Protein AF-A0A9D8DVN0-F1 (afdb_monomer_lite)

Foldseek 3Di:
DVPPPVPDDDAQEEEEEAQLPPALVVLVVVLCCCVVVVHHYHYYHAQAFQLRHGRNRNVSCVVRPPDDDDDPPFDAAPVRHGFRHKFKDKQNFTDNDDDRDPPPPPPVPDPIDIDMDTHDPVCSVVRNHPVNVVVVVVVVD

Radius of gyration: 19.87 Å; chains: 1; bounding box: 40×37×62 Å

Structure (mmCIF, N/CA/C/O backbone):
data_AF-A0A9D8DVN0-F1
#
_entry.id   AF-A0A9D8DVN0-F1
#
loop_
_atom_site.group_PDB
_atom_site.id
_atom_site.type_symbol
_atom_site.label_atom_id
_atom_site.label_alt_id
_atom_site.label_comp_id
_atom_site.label_asym_id
_atom_site.label_entity_id
_atom_site.label_seq_id
_atom_site.pdbx_PDB_ins_code
_atom_site.Cartn_x
_atom_site.Cartn_y
_atom_site.Cartn_z
_atom_site.occupancy
_atom_site.B_iso_or_equiv
_atom_site.auth_seq_id
_atom_site.auth_comp_id
_atom_site.auth_asym_id
_atom_site.auth_atom_id
_atom_site.pdbx_PDB_model_num
ATOM 1 N N . MET A 1 1 ? -10.223 14.806 26.059 1.00 45.84 1 MET A N 1
ATOM 2 C CA . MET A 1 1 ? -10.635 14.401 24.697 1.00 45.84 1 MET A CA 1
ATOM 3 C C . MET A 1 1 ? -11.861 13.487 24.634 1.00 45.84 1 MET A C 1
ATOM 5 O O . MET A 1 1 ? -12.364 13.321 23.539 1.00 45.84 1 MET A O 1
ATOM 9 N N . LYS A 1 2 ? -12.404 12.941 25.741 1.00 45.56 2 LYS A N 1
ATOM 10 C CA . LYS A 1 2 ? -13.681 12.190 25.693 1.00 45.56 2 LYS A CA 1
ATOM 11 C C . LYS A 1 2 ? -14.943 13.063 25.563 1.00 45.56 2 LYS A C 1
ATOM 13 O O . LYS A 1 2 ? -15.967 12.557 25.139 1.00 45.56 2 LYS A O 1
ATOM 18 N N . ASN A 1 3 ? -14.861 14.363 25.866 1.00 41.03 3 ASN A N 1
ATOM 19 C CA . ASN A 1 3 ? -16.047 15.216 26.050 1.00 41.03 3 ASN A CA 1
ATOM 20 C C . ASN A 1 3 ? -16.380 16.146 24.864 1.00 41.03 3 ASN A C 1
ATOM 22 O O . ASN A 1 3 ? -17.289 16.955 24.982 1.00 41.03 3 ASN A O 1
ATOM 26 N N . GLU A 1 4 ? -15.652 16.096 23.741 1.00 50.38 4 GLU A N 1
ATOM 27 C CA . GLU A 1 4 ? -15.842 17.068 22.639 1.00 50.38 4 GLU A CA 1
ATOM 28 C C . GLU A 1 4 ? -16.651 16.530 21.443 1.00 50.38 4 GLU A C 1
ATOM 30 O O . GLU A 1 4 ? -17.015 17.304 20.563 1.00 50.38 4 GLU A O 1
ATOM 35 N N . ILE A 1 5 ? -17.006 15.239 21.421 1.00 55.59 5 ILE A N 1
ATOM 36 C CA . ILE A 1 5 ? -17.772 14.623 20.314 1.00 55.59 5 ILE A CA 1
ATOM 37 C C . ILE A 1 5 ? -19.297 14.624 20.581 1.00 55.59 5 ILE A C 1
ATOM 39 O O . ILE A 1 5 ? -20.092 14.316 19.700 1.00 55.59 5 ILE A O 1
ATOM 43 N N . GLU A 1 6 ? -19.754 15.069 21.756 1.00 53.19 6 GLU A N 1
ATOM 44 C CA . GLU A 1 6 ? -21.169 14.980 22.172 1.00 53.19 6 GLU A CA 1
ATOM 45 C C . GLU A 1 6 ? -22.133 15.975 21.487 1.00 53.19 6 GLU A C 1
ATOM 47 O O . GLU A 1 6 ? -23.318 16.003 21.811 1.00 53.19 6 GLU A O 1
ATOM 52 N N . SER A 1 7 ? -21.674 16.780 20.522 1.00 59.41 7 SER A N 1
ATOM 53 C CA . SER A 1 7 ? -22.529 17.742 19.796 1.00 59.41 7 SER A CA 1
ATOM 54 C C . SER A 1 7 ? -22.904 17.323 18.366 1.00 59.41 7 SER A C 1
ATOM 56 O O . SER A 1 7 ? -23.660 18.034 17.702 1.00 59.41 7 SER A O 1
ATOM 58 N N . GLY A 1 8 ? -22.410 16.174 17.889 1.00 62.94 8 GLY A N 1
ATOM 59 C CA . GLY A 1 8 ? -22.689 15.636 16.553 1.00 62.94 8 GLY A CA 1
ATOM 60 C C . GLY A 1 8 ? -23.545 14.366 16.572 1.00 62.94 8 GLY A C 1
ATOM 61 O O . GLY A 1 8 ? -23.662 13.687 17.588 1.00 62.94 8 GLY A O 1
ATOM 62 N N . ASN A 1 9 ? -24.142 14.026 15.426 1.00 67.69 9 ASN A N 1
ATOM 63 C CA . ASN A 1 9 ? -24.840 12.751 15.250 1.00 67.69 9 ASN A CA 1
ATOM 64 C C . ASN A 1 9 ? -23.885 11.571 15.498 1.00 67.69 9 ASN A C 1
ATOM 66 O O . ASN A 1 9 ? -22.711 11.634 15.130 1.00 67.69 9 ASN A O 1
ATOM 70 N N . LYS A 1 10 ? -24.407 10.478 16.071 1.00 79.12 10 LYS A N 1
ATOM 71 C CA . LYS A 1 10 ? -23.665 9.223 16.252 1.00 79.12 10 LYS A CA 1
ATOM 72 C C . LYS A 1 10 ? -23.122 8.746 14.898 1.00 79.12 10 LYS A C 1
ATOM 74 O O . LYS A 1 10 ? -23.892 8.579 13.956 1.00 79.12 10 LYS A O 1
ATOM 79 N N . ILE A 1 11 ? -21.810 8.541 14.815 1.00 83.88 11 ILE A N 1
ATOM 80 C CA . ILE A 1 11 ? -21.153 7.929 13.658 1.00 83.88 11 ILE A CA 1
ATOM 81 C C . ILE A 1 11 ? -21.051 6.434 13.953 1.00 83.88 11 ILE A C 1
ATOM 83 O O . ILE A 1 11 ? -20.532 6.060 15.000 1.00 83.88 11 ILE A O 1
ATOM 87 N N . ASP A 1 12 ? -21.570 5.591 13.062 1.00 85.31 12 ASP A N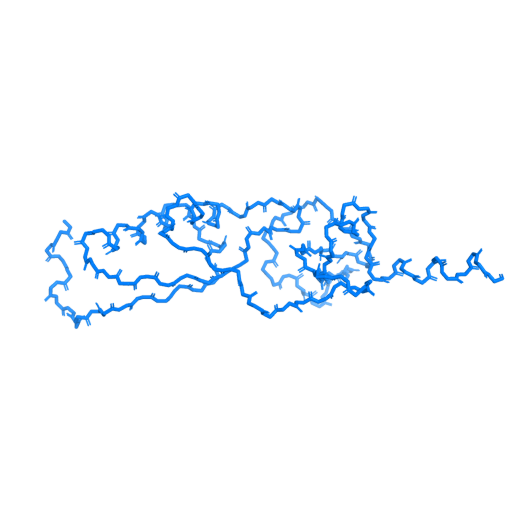 1
ATOM 88 C CA . ASP A 1 12 ? -21.511 4.134 13.232 1.00 85.31 12 ASP A CA 1
ATOM 89 C C . ASP A 1 12 ? -20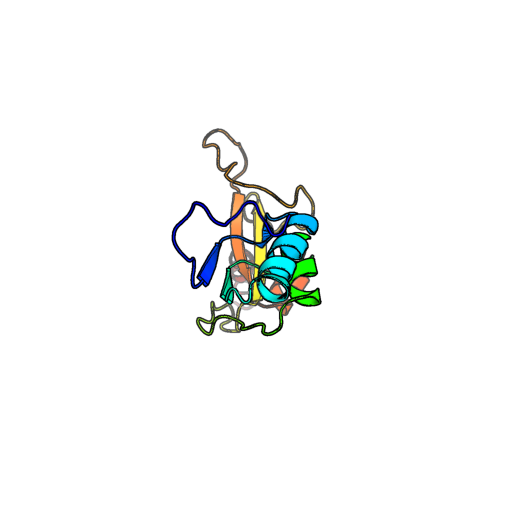.257 3.523 12.585 1.00 85.31 12 ASP A C 1
ATOM 91 O O . ASP A 1 12 ? -19.718 2.550 13.102 1.00 85.31 12 ASP A O 1
ATOM 95 N N . TYR A 1 13 ? -19.766 4.103 11.484 1.00 92.81 13 TYR A N 1
ATOM 96 C CA . TYR A 1 13 ? -18.556 3.646 10.800 1.00 92.81 13 TYR A CA 1
ATOM 97 C C . TYR A 1 13 ? -17.847 4.774 10.036 1.00 92.81 13 TYR A C 1
ATOM 99 O O . TYR A 1 13 ? -18.458 5.777 9.658 1.00 92.81 13 TYR A O 1
ATOM 107 N N . LEU A 1 14 ? -16.554 4.582 9.769 1.00 94.38 14 LEU A N 1
ATOM 108 C CA . LEU A 1 14 ? -15.701 5.466 8.976 1.00 94.38 14 LEU A CA 1
ATOM 109 C C . LEU A 1 14 ? -15.076 4.692 7.812 1.00 94.38 14 LEU A C 1
ATOM 111 O O . LEU A 1 14 ? -14.605 3.572 7.986 1.00 94.38 14 LEU A O 1
ATOM 115 N N . ILE A 1 15 ? -15.045 5.305 6.629 1.00 96.31 15 ILE A N 1
ATOM 116 C CA . ILE A 1 15 ? -14.369 4.759 5.449 1.00 96.31 15 ILE A CA 1
ATOM 117 C C . ILE A 1 15 ? -13.263 5.731 5.038 1.00 96.31 15 ILE A C 1
ATOM 119 O O . ILE A 1 15 ? -13.534 6.903 4.777 1.00 96.31 15 ILE A O 1
ATOM 123 N N . CYS A 1 16 ? -12.029 5.242 4.977 1.00 95.88 16 CYS A N 1
ATOM 124 C CA . CYS A 1 16 ? -10.851 6.000 4.573 1.00 95.88 16 CYS A CA 1
ATOM 125 C C . CYS A 1 16 ? -10.286 5.425 3.276 1.00 95.88 16 CYS A C 1
ATOM 127 O O . CYS A 1 16 ? -9.943 4.245 3.223 1.00 95.88 16 CYS A O 1
ATOM 129 N N . ASP A 1 17 ? -10.160 6.263 2.253 1.00 95.31 17 ASP A N 1
ATOM 130 C CA . ASP A 1 17 ? -9.564 5.887 0.972 1.00 95.31 17 ASP A CA 1
ATOM 131 C C . ASP A 1 17 ? -8.137 6.437 0.839 1.00 95.31 17 ASP A C 1
ATOM 133 O O . ASP A 1 17 ? -7.756 7.391 1.530 1.00 95.31 17 ASP A O 1
ATOM 137 N N . GLU A 1 18 ? -7.359 5.823 -0.048 1.00 94.75 18 GLU A N 1
ATOM 138 C CA . GLU A 1 18 ? -5.972 6.166 -0.369 1.00 94.75 18 GLU A CA 1
ATOM 139 C C . GLU A 1 18 ? -5.052 6.279 0.863 1.00 94.75 18 GLU A C 1
ATOM 141 O O . GLU A 1 18 ? -4.187 7.159 0.967 1.00 94.75 18 GLU A O 1
ATOM 146 N N . VAL A 1 19 ? -5.220 5.359 1.821 1.00 95.50 19 VAL A N 1
ATOM 147 C CA . VAL A 1 19 ? -4.513 5.378 3.117 1.00 95.50 19 VAL A CA 1
ATOM 148 C C . VAL A 1 19 ? -2.993 5.281 3.009 1.00 95.50 19 VAL A C 1
ATOM 150 O O . VAL A 1 19 ? -2.281 5.611 3.958 1.00 95.50 19 VAL A O 1
ATOM 153 N N . GLN A 1 20 ? -2.460 4.907 1.847 1.00 94.25 20 GLN A N 1
ATOM 154 C CA . GLN A 1 20 ? -1.026 4.982 1.589 1.00 94.25 20 GLN A CA 1
ATOM 155 C C . GLN A 1 20 ? -0.457 6.403 1.696 1.00 94.25 20 GLN A C 1
ATOM 157 O O . GLN A 1 20 ? 0.732 6.560 1.972 1.00 94.25 20 GLN A O 1
ATOM 162 N N . PHE A 1 21 ? -1.283 7.436 1.502 1.00 94.38 21 PHE A N 1
ATOM 163 C CA . PHE A 1 21 ? -0.868 8.834 1.643 1.00 94.38 21 PHE A CA 1
ATOM 164 C C . PHE A 1 21 ? -0.972 9.354 3.078 1.00 94.38 21 PHE A C 1
ATOM 166 O O . PHE A 1 21 ? -0.567 10.485 3.354 1.00 94.38 21 PHE A O 1
ATOM 173 N N . TYR A 1 22 ? -1.499 8.549 3.999 1.00 95.81 22 TYR A N 1
ATOM 174 C CA . TYR A 1 22 ? -1.652 8.953 5.386 1.00 95.81 22 TYR A CA 1
ATOM 175 C C . TYR A 1 22 ? -0.300 8.863 6.087 1.00 95.81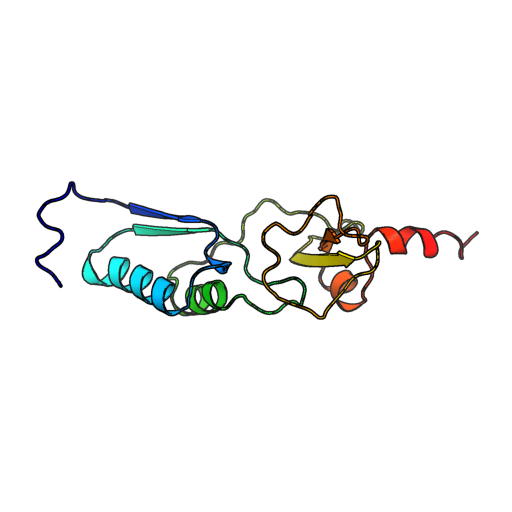 22 TYR A C 1
ATOM 177 O O . TYR A 1 22 ? 0.530 7.989 5.826 1.00 95.81 22 TYR A O 1
ATOM 185 N N . GLN A 1 23 ? -0.089 9.769 7.031 1.00 96.62 23 GLN A N 1
ATOM 186 C CA . GLN A 1 23 ? 1.033 9.699 7.950 1.00 96.62 23 GLN A CA 1
ATOM 187 C C . GLN A 1 23 ? 0.793 8.585 8.978 1.00 96.62 23 GLN A C 1
ATOM 189 O O . GLN A 1 23 ? -0.350 8.384 9.394 1.00 96.62 23 GLN A O 1
ATOM 194 N N . PRO A 1 24 ? 1.846 7.920 9.491 1.00 97.81 24 PRO A N 1
ATOM 195 C CA . PRO A 1 24 ? 1.705 6.897 10.531 1.00 97.81 24 PRO A CA 1
ATOM 196 C C . PRO A 1 24 ? 0.875 7.362 11.736 1.00 97.81 24 PRO A C 1
ATOM 198 O O . PRO A 1 24 ? 0.028 6.627 12.232 1.00 97.81 24 PRO A O 1
ATOM 201 N N . LYS A 1 25 ? 1.033 8.628 12.140 1.00 98.00 25 LYS A N 1
ATOM 202 C CA . LYS A 1 25 ? 0.243 9.239 13.217 1.00 98.00 25 LYS A CA 1
ATOM 203 C C . LYS A 1 25 ? -1.262 9.278 12.919 1.00 98.00 25 LYS A C 1
ATOM 205 O O . LYS A 1 25 ? -2.061 9.125 13.832 1.00 98.00 25 LYS A O 1
ATOM 210 N N . GLN A 1 26 ? -1.661 9.487 11.664 1.00 97.62 26 GLN A N 1
ATOM 211 C CA . GLN A 1 26 ? -3.077 9.455 11.284 1.00 97.62 26 GLN A CA 1
ATOM 212 C C . GLN A 1 26 ? -3.631 8.034 11.396 1.00 97.62 26 GLN A C 1
ATOM 214 O O . GLN A 1 26 ? -4.751 7.858 11.856 1.00 97.62 26 GLN A O 1
ATOM 219 N N . ILE A 1 27 ? -2.834 7.016 11.063 1.00 97.94 27 ILE A N 1
ATOM 220 C CA . ILE A 1 27 ? -3.232 5.615 11.248 1.00 97.94 27 ILE A CA 1
ATOM 221 C C . ILE A 1 27 ? -3.401 5.273 12.735 1.00 97.94 27 ILE A C 1
ATOM 223 O O . ILE A 1 27 ? -4.359 4.603 13.105 1.00 97.94 27 ILE A O 1
ATOM 227 N N . GLU A 1 28 ? -2.531 5.783 13.608 1.00 97.81 28 GLU A N 1
ATOM 228 C CA . GLU A 1 28 ? -2.688 5.632 15.064 1.00 97.81 28 GLU A CA 1
ATOM 229 C C . GLU A 1 28 ? -3.966 6.294 15.585 1.00 97.81 28 GLU A C 1
ATOM 231 O O . GLU A 1 28 ? -4.642 5.743 16.450 1.00 97.81 28 GLU A O 1
ATOM 236 N N . GLN A 1 29 ? -4.333 7.452 15.030 1.00 96.69 29 GLN A N 1
ATOM 237 C CA . GLN A 1 29 ? -5.603 8.100 15.354 1.00 96.69 29 GLN A CA 1
ATOM 238 C C . GLN A 1 29 ? -6.791 7.235 14.923 1.00 96.69 29 GLN A C 1
ATOM 240 O O . GLN A 1 29 ? -7.733 7.091 15.697 1.00 96.69 29 GLN A O 1
ATOM 245 N N . LEU A 1 30 ? -6.738 6.612 13.741 1.00 96.44 30 LEU A N 1
ATOM 246 C CA . LEU A 1 30 ? -7.779 5.681 13.297 1.00 96.44 30 LEU A CA 1
ATOM 247 C C . LEU A 1 30 ? -7.910 4.480 14.242 1.00 96.44 30 LEU A C 1
ATOM 249 O O . LEU A 1 30 ? -9.026 4.143 14.623 1.00 96.44 30 LEU A O 1
ATOM 253 N N . ALA A 1 31 ? -6.794 3.890 14.677 1.00 96.44 31 ALA A N 1
ATOM 254 C CA . ALA A 1 31 ? -6.814 2.804 15.659 1.00 96.44 31 ALA A CA 1
ATOM 255 C C . ALA A 1 31 ? -7.440 3.252 16.992 1.00 96.44 31 ALA A C 1
ATOM 257 O O . ALA A 1 31 ? -8.316 2.575 17.520 1.00 96.44 31 ALA A O 1
ATOM 258 N N . SER A 1 32 ? -7.096 4.450 17.482 1.00 95.38 32 SER A N 1
ATOM 259 C CA . SER A 1 32 ? -7.707 4.981 18.710 1.00 95.38 32 SER A CA 1
ATOM 260 C C . SER A 1 32 ? -9.222 5.190 18.596 1.00 95.38 32 SER A C 1
ATOM 262 O O . SER A 1 32 ? -9.926 5.068 19.591 1.00 95.38 32 SER A O 1
ATOM 264 N N . LEU A 1 33 ? -9.757 5.463 17.397 1.00 93.75 33 LEU A N 1
ATOM 265 C CA . LEU A 1 33 ? -11.208 5.556 17.195 1.00 93.75 33 LEU A CA 1
ATOM 266 C C . LEU A 1 33 ? -11.900 4.201 17.377 1.00 93.75 33 LEU A C 1
ATOM 268 O O . LEU A 1 33 ? -12.996 4.147 17.939 1.00 93.75 33 LEU A O 1
ATOM 272 N N . VAL A 1 34 ? -11.258 3.119 16.937 1.00 94.25 34 VAL A N 1
ATOM 273 C CA . VAL A 1 34 ? -11.754 1.755 17.153 1.00 94.25 34 VAL A CA 1
ATOM 274 C C . VAL A 1 34 ? -11.746 1.438 18.651 1.00 94.25 34 VAL A C 1
ATOM 276 O O . VAL A 1 34 ? -12.781 1.071 19.208 1.00 94.25 34 VAL A O 1
ATOM 279 N N . ASP A 1 35 ? -10.616 1.674 19.320 1.00 94.19 35 ASP A N 1
ATOM 280 C CA . ASP A 1 35 ? -10.416 1.305 20.726 1.00 94.19 35 ASP A CA 1
ATOM 281 C C . ASP A 1 35 ? -11.259 2.143 21.702 1.00 94.19 35 ASP A C 1
ATOM 283 O O . ASP A 1 35 ? -11.939 1.602 22.579 1.00 94.19 35 ASP A O 1
ATOM 287 N N . ASP A 1 36 ? -11.233 3.473 21.566 1.00 93.19 36 ASP A N 1
ATOM 288 C CA . ASP A 1 36 ? -11.823 4.387 22.551 1.00 93.19 36 ASP A CA 1
ATOM 289 C C . ASP A 1 36 ? -13.310 4.668 22.304 1.00 93.19 36 ASP A C 1
ATOM 291 O O . ASP A 1 36 ? -14.028 5.034 23.243 1.00 93.19 36 ASP A O 1
ATOM 295 N N . PHE A 1 37 ? -13.769 4.526 21.056 1.00 88.25 37 PHE A N 1
ATOM 296 C CA . PHE A 1 37 ? -15.122 4.907 20.635 1.00 88.25 37 PHE A CA 1
ATOM 297 C C . PHE A 1 37 ? -15.927 3.754 20.026 1.00 88.25 37 PHE A C 1
ATOM 299 O O . PHE A 1 37 ? -17.099 3.957 19.711 1.00 88.25 37 PHE A O 1
ATOM 306 N N . SER A 1 38 ? -15.344 2.553 19.898 1.00 87.62 38 SER A N 1
ATOM 307 C CA . SER A 1 38 ? -16.007 1.381 19.299 1.00 87.62 38 SER A CA 1
ATOM 308 C C . SER A 1 38 ? -16.578 1.675 17.904 1.00 87.62 38 SER A C 1
ATOM 310 O O . SER A 1 38 ? -17.669 1.221 17.562 1.00 87.62 38 SER A O 1
ATOM 312 N N . LEU A 1 39 ? -15.854 2.486 17.127 1.00 92.75 39 LEU A N 1
ATOM 313 C CA . LEU A 1 39 ? -16.208 2.863 15.764 1.00 92.75 39 LEU A CA 1
ATOM 314 C C . LEU A 1 39 ? -15.599 1.866 14.774 1.00 92.75 39 LEU A C 1
ATOM 316 O O . LEU A 1 39 ? -14.388 1.651 14.796 1.00 92.75 39 LEU A O 1
ATOM 320 N N . ASP A 1 40 ? -16.397 1.328 13.852 1.00 94.12 40 ASP A N 1
ATOM 321 C CA . ASP A 1 40 ? -15.860 0.490 12.776 1.00 94.12 40 ASP A CA 1
ATOM 322 C C . ASP A 1 40 ? -15.124 1.359 11.743 1.00 94.12 40 ASP A C 1
ATOM 324 O O . ASP A 1 40 ? -15.716 2.244 11.119 1.00 94.12 40 ASP A O 1
ATOM 328 N N . VAL A 1 41 ? -13.830 1.104 11.531 1.00 96.69 41 VAL A N 1
ATOM 329 C CA . VAL A 1 41 ? -13.007 1.834 10.554 1.00 96.69 41 VAL A CA 1
ATOM 330 C C . VAL A 1 41 ? -12.594 0.908 9.413 1.00 96.69 41 VAL A C 1
ATOM 332 O O . VAL A 1 41 ? -11.877 -0.071 9.609 1.00 96.69 41 VAL A O 1
ATOM 335 N N . PHE A 1 42 ? -13.002 1.256 8.195 1.00 96.88 42 PHE A N 1
ATOM 336 C CA . PHE A 1 42 ? -12.622 0.564 6.968 1.00 96.88 42 PHE A CA 1
ATOM 337 C C . PHE A 1 42 ? -11.624 1.405 6.182 1.00 96.88 42 PHE A C 1
ATOM 339 O O . PHE A 1 42 ? -11.865 2.580 5.910 1.00 96.88 42 PHE A O 1
ATOM 346 N N . THR A 1 43 ? -10.510 0.800 5.785 1.00 96.44 43 THR A N 1
ATOM 347 C CA . THR A 1 43 ? -9.441 1.477 5.051 1.00 96.44 43 THR A CA 1
ATOM 348 C C . THR A 1 43 ? -9.198 0.817 3.697 1.00 96.44 43 THR A C 1
ATOM 350 O O . THR A 1 43 ? -9.215 -0.409 3.570 1.00 96.44 43 THR A O 1
ATOM 353 N N . PHE A 1 44 ? -8.962 1.640 2.678 1.00 95.19 44 PHE A N 1
ATOM 354 C CA . PHE A 1 44 ? -8.654 1.222 1.314 1.00 95.19 44 PHE A CA 1
ATOM 355 C C . PHE A 1 44 ? -7.401 1.943 0.824 1.00 95.19 44 PHE A C 1
ATOM 357 O O . PHE A 1 44 ? -7.173 3.111 1.138 1.00 95.19 44 PHE A O 1
ATOM 364 N N . GLY A 1 45 ? -6.557 1.229 0.084 1.00 92.81 45 GLY A N 1
ATOM 365 C CA . GLY A 1 45 ? -5.343 1.796 -0.484 1.00 92.81 45 GLY A CA 1
ATOM 366 C C . GLY A 1 45 ? -4.385 0.742 -1.017 1.00 92.81 45 GLY A C 1
ATOM 367 O O . GLY A 1 45 ? -4.568 -0.466 -0.830 1.00 92.81 45 GLY A O 1
ATOM 368 N N . ILE A 1 46 ? -3.337 1.213 -1.684 1.00 91.44 46 ILE A N 1
ATOM 369 C CA . ILE A 1 46 ? -2.244 0.362 -2.160 1.00 91.44 46 ILE A CA 1
ATOM 370 C C . ILE A 1 46 ? -1.195 0.153 -1.063 1.00 91.44 46 ILE A C 1
ATOM 372 O O . ILE A 1 46 ? -1.004 0.972 -0.167 1.00 91.44 46 ILE A O 1
ATOM 376 N N . THR A 1 47 ? -0.489 -0.971 -1.111 1.00 92.50 47 THR A N 1
ATOM 377 C CA . THR A 1 47 ? 0.429 -1.354 -0.029 1.00 92.50 47 THR A CA 1
ATOM 378 C C . THR A 1 47 ? 1.834 -0.802 -0.234 1.00 92.50 47 THR A C 1
ATOM 380 O O . THR A 1 47 ? 2.414 -0.235 0.692 1.00 92.50 47 THR A O 1
ATOM 383 N N . ALA A 1 48 ? 2.365 -0.938 -1.448 1.00 90.94 48 ALA A N 1
ATOM 384 C CA . ALA A 1 48 ? 3.738 -0.605 -1.796 1.00 90.94 48 ALA A CA 1
ATOM 385 C C . ALA A 1 48 ? 3.830 0.275 -3.047 1.00 90.94 48 ALA A C 1
ATOM 387 O O . ALA A 1 48 ? 2.974 0.225 -3.940 1.00 90.94 48 ALA A O 1
ATOM 388 N N . ASP A 1 49 ? 4.895 1.069 -3.097 1.00 90.25 49 ASP A N 1
ATOM 389 C CA . ASP A 1 49 ? 5.223 1.938 -4.218 1.00 90.25 49 ASP A CA 1
ATOM 390 C C . ASP A 1 49 ? 5.866 1.165 -5.388 1.00 90.25 49 ASP A C 1
ATOM 392 O O . ASP A 1 49 ? 5.986 -0.064 -5.390 1.00 90.25 49 ASP A O 1
ATOM 396 N N . PHE A 1 50 ? 6.287 1.902 -6.418 1.00 87.00 50 PHE A N 1
ATOM 397 C CA . PHE A 1 50 ? 6.939 1.330 -7.598 1.00 87.00 50 PHE A CA 1
ATOM 398 C C . PHE A 1 50 ? 8.312 0.696 -7.308 1.00 87.00 50 PHE A C 1
ATOM 400 O O . PHE A 1 50 ? 8.796 -0.106 -8.111 1.00 87.00 50 PHE A O 1
ATOM 407 N N . ARG A 1 51 ? 8.921 1.033 -6.163 1.00 87.12 51 ARG A N 1
ATOM 408 C CA . ARG A 1 51 ? 10.196 0.502 -5.661 1.00 87.12 51 ARG A CA 1
ATOM 409 C C . ARG A 1 51 ? 9.996 -0.728 -4.782 1.00 87.12 51 ARG A C 1
ATOM 411 O O . ARG A 1 51 ? 10.973 -1.291 -4.304 1.00 87.12 51 ARG A O 1
ATOM 418 N N . THR A 1 52 ? 8.754 -1.188 -4.614 1.00 90.94 52 THR A N 1
ATOM 419 C CA . THR A 1 52 ? 8.367 -2.317 -3.748 1.00 90.94 52 THR A CA 1
ATOM 420 C C . THR A 1 52 ? 8.544 -2.047 -2.261 1.00 90.94 52 THR A C 1
ATOM 422 O O . THR A 1 52 ? 8.547 -2.976 -1.454 1.00 90.94 52 THR A O 1
ATOM 425 N N . GLU A 1 53 ? 8.625 -0.774 -1.884 1.00 91.69 53 GLU A N 1
ATOM 426 C CA . GLU A 1 53 ? 8.663 -0.359 -0.490 1.00 91.69 53 GLU A CA 1
ATOM 427 C C . GLU A 1 53 ? 7.250 -0.025 -0.020 1.00 91.69 53 GLU A C 1
ATOM 429 O O . GLU A 1 53 ? 6.480 0.634 -0.725 1.00 91.69 53 GLU A O 1
ATOM 434 N N . LEU A 1 54 ? 6.889 -0.493 1.178 1.00 94.19 54 LEU A N 1
ATOM 435 C CA . LEU A 1 54 ? 5.605 -0.137 1.773 1.00 94.19 54 LEU A CA 1
ATOM 436 C C . LEU A 1 54 ? 5.521 1.378 1.950 1.00 94.19 54 LEU A C 1
ATOM 438 O O . LEU A 1 54 ? 6.462 2.013 2.431 1.00 94.19 54 LEU A O 1
ATOM 442 N N . PHE A 1 55 ? 4.364 1.951 1.628 1.00 94.50 55 PHE A N 1
ATOM 443 C CA . PHE A 1 55 ? 4.094 3.329 2.017 1.00 94.50 55 PHE A CA 1
ATOM 444 C C . PHE A 1 55 ? 4.085 3.448 3.545 1.00 94.50 55 PHE A C 1
ATOM 446 O O . PHE A 1 55 ? 3.613 2.523 4.208 1.00 94.50 55 PHE A O 1
ATOM 453 N N . PRO A 1 56 ? 4.553 4.564 4.131 1.00 95.62 56 PRO A N 1
ATOM 454 C CA . PRO A 1 56 ? 4.567 4.730 5.584 1.00 95.62 56 PRO A CA 1
ATOM 455 C C . PRO A 1 56 ? 3.192 4.525 6.236 1.00 95.62 56 PRO A C 1
ATOM 457 O O . PRO A 1 56 ? 3.096 3.819 7.240 1.00 95.62 56 PRO A O 1
ATOM 460 N N . GLY A 1 57 ? 2.129 5.080 5.637 1.00 95.81 57 GLY A N 1
ATOM 461 C CA . GLY A 1 57 ? 0.749 4.882 6.086 1.00 95.81 57 GLY A CA 1
ATOM 462 C C . GLY A 1 57 ? 0.324 3.418 6.004 1.00 95.81 57 GLY A C 1
ATOM 463 O O . GLY A 1 57 ? -0.074 2.831 7.007 1.00 95.81 57 GLY A O 1
ATOM 464 N N . SER A 1 58 ? 0.510 2.784 4.844 1.00 96.19 58 SER A N 1
ATOM 465 C CA . SER A 1 58 ? 0.181 1.367 4.649 1.00 96.19 58 SER A CA 1
ATOM 466 C C . SER A 1 58 ? 0.972 0.453 5.585 1.00 96.19 58 SER A C 1
ATOM 468 O O . SER A 1 58 ? 0.408 -0.474 6.154 1.00 96.19 58 SER A O 1
ATOM 470 N N . LYS A 1 59 ? 2.261 0.724 5.814 1.00 97.38 59 LYS A N 1
ATOM 471 C CA . LYS A 1 59 ? 3.088 -0.016 6.773 1.00 97.38 59 LYS A CA 1
ATOM 472 C C . LYS A 1 59 ? 2.492 0.060 8.175 1.00 97.38 59 LYS A C 1
ATOM 474 O O . LYS A 1 59 ? 2.301 -0.979 8.799 1.00 97.38 59 LYS A O 1
ATOM 479 N N . ARG A 1 60 ? 2.159 1.266 8.645 1.00 97.81 60 ARG A N 1
ATOM 480 C CA . ARG A 1 60 ? 1.556 1.439 9.971 1.00 97.81 60 ARG A CA 1
ATOM 481 C C . ARG A 1 60 ? 0.188 0.768 10.064 1.00 97.81 60 ARG A C 1
ATOM 483 O O . ARG A 1 60 ? -0.146 0.207 11.099 1.00 97.81 60 ARG A O 1
ATOM 490 N N . LEU A 1 61 ? -0.576 0.772 8.973 1.00 96.88 61 LEU A N 1
ATOM 491 C CA . LEU A 1 61 ? -1.856 0.077 8.902 1.00 96.88 61 LEU A CA 1
ATOM 492 C C . LEU A 1 61 ? -1.674 -1.437 9.045 1.00 96.88 61 LEU A C 1
ATOM 494 O O . LEU A 1 61 ? -2.407 -2.056 9.803 1.00 96.88 61 LEU A O 1
ATOM 498 N N . TYR A 1 62 ? -0.668 -2.026 8.392 1.00 96.31 62 TYR A N 1
ATOM 499 C CA . TYR A 1 62 ? -0.343 -3.448 8.557 1.00 96.31 62 TYR A CA 1
ATOM 500 C C . TYR A 1 62 ? 0.032 -3.826 9.994 1.00 96.31 62 TYR A C 1
ATOM 502 O O . TYR A 1 62 ? -0.204 -4.957 10.406 1.00 96.31 62 TYR A O 1
ATOM 510 N N . GLU A 1 63 ? 0.637 -2.904 10.740 1.00 97.31 63 GLU A N 1
ATOM 511 C CA . GLU A 1 63 ? 1.037 -3.127 12.132 1.00 97.31 63 GLU A CA 1
ATOM 512 C C . GLU A 1 63 ? -0.145 -3.081 13.111 1.00 97.31 63 GLU A C 1
ATOM 514 O O . GLU A 1 63 ? -0.062 -3.704 14.167 1.00 97.31 63 GLU A O 1
ATOM 519 N N . LEU A 1 64 ? -1.205 -2.330 12.790 1.00 97.56 64 LEU A N 1
ATOM 520 C CA . LEU A 1 64 ? -2.308 -2.035 13.715 1.00 97.56 64 LEU A CA 1
ATOM 521 C C . LEU A 1 64 ? -3.652 -2.661 13.329 1.00 97.56 64 LEU A C 1
ATOM 523 O O . LEU A 1 64 ? -4.503 -2.812 14.195 1.00 97.56 64 LEU A O 1
ATOM 527 N N . ALA A 1 65 ? -3.881 -2.986 12.056 1.00 96.56 65 ALA A N 1
ATOM 528 C CA . ALA A 1 65 ? -5.190 -3.440 11.598 1.00 96.56 65 ALA A CA 1
ATOM 529 C C . ALA A 1 65 ? -5.553 -4.824 12.157 1.00 96.56 65 ALA A C 1
ATOM 531 O O . ALA A 1 65 ? -4.800 -5.786 11.998 1.00 96.56 65 ALA A O 1
ATOM 532 N N . ASP A 1 66 ? -6.770 -4.955 12.694 1.00 96.19 66 ASP A N 1
ATOM 533 C CA . ASP A 1 66 ? -7.312 -6.240 13.159 1.00 96.19 66 ASP A CA 1
ATOM 534 C C . ASP A 1 66 ? -7.458 -7.265 12.028 1.00 96.19 66 ASP A C 1
ATOM 536 O O . ASP A 1 66 ? -7.367 -8.479 12.235 1.00 96.19 66 ASP A O 1
ATOM 540 N N . ARG A 1 67 ? -7.754 -6.783 10.814 1.00 95.56 67 ARG A N 1
ATOM 541 C CA . ARG A 1 67 ? -7.980 -7.603 9.620 1.00 95.56 67 ARG A CA 1
ATOM 542 C C . ARG A 1 67 ? -7.443 -6.906 8.383 1.00 95.56 67 ARG A C 1
ATOM 544 O O . ARG A 1 67 ? -7.655 -5.714 8.188 1.00 95.56 67 ARG A O 1
ATOM 551 N N . ILE A 1 68 ? -6.809 -7.684 7.509 1.00 94.81 68 ILE A N 1
ATOM 552 C CA . ILE A 1 68 ? -6.276 -7.206 6.234 1.00 94.81 68 ILE A CA 1
ATOM 553 C C . ILE A 1 68 ? -6.747 -8.138 5.130 1.00 94.81 68 ILE A C 1
ATOM 555 O O . ILE A 1 68 ? -6.403 -9.321 5.107 1.00 94.81 68 ILE A O 1
ATOM 559 N N . ASN A 1 69 ? -7.498 -7.579 4.185 1.00 92.81 69 ASN A N 1
ATOM 560 C CA . ASN A 1 69 ? -8.044 -8.317 3.058 1.00 92.81 69 ASN A CA 1
ATOM 561 C C . ASN A 1 69 ? -7.418 -7.799 1.763 1.00 92.81 69 ASN A C 1
ATOM 563 O O . ASN A 1 69 ? -7.537 -6.624 1.429 1.00 92.81 69 ASN A O 1
ATOM 567 N N . VAL A 1 70 ? -6.783 -8.690 1.001 1.00 87.06 70 VAL A N 1
ATOM 568 C CA . VAL A 1 70 ? -6.347 -8.372 -0.363 1.00 87.06 70 VAL A CA 1
ATOM 569 C C . VAL A 1 70 ? -7.566 -8.452 -1.281 1.00 87.06 70 VAL A C 1
ATOM 571 O O . VAL A 1 70 ? -8.274 -9.461 -1.267 1.00 87.06 70 VAL A O 1
ATOM 574 N N . LEU A 1 71 ? -7.816 -7.403 -2.072 1.00 77.56 71 LEU A N 1
ATOM 575 C CA . LEU A 1 71 ? -8.922 -7.381 -3.033 1.00 77.56 71 LEU A CA 1
ATOM 576 C C . LEU A 1 71 ? -8.846 -8.589 -3.980 1.00 77.56 71 LEU A C 1
ATOM 578 O O . LEU A 1 71 ? -7.781 -8.925 -4.494 1.00 77.56 71 LEU A O 1
ATOM 582 N N . GLN A 1 72 ? -9.992 -9.232 -4.214 1.00 67.94 72 GLN A N 1
ATOM 583 C CA . GLN A 1 72 ? -10.082 -10.461 -5.013 1.00 67.94 72 GLN A CA 1
ATOM 584 C C . GLN A 1 72 ? -10.027 -10.226 -6.529 1.00 67.94 72 GLN A C 1
ATOM 586 O O . GLN A 1 72 ? -9.931 -11.185 -7.291 1.00 67.94 72 GLN A O 1
ATOM 591 N N . VAL A 1 73 ? -10.088 -8.971 -6.986 1.00 75.31 73 VAL A N 1
ATOM 592 C CA . VAL A 1 73 ? -9.937 -8.644 -8.408 1.00 75.31 73 VAL A CA 1
ATOM 593 C C . VAL A 1 73 ? -8.458 -8.734 -8.765 1.00 75.31 73 VAL A C 1
ATOM 595 O O . VAL A 1 73 ? -7.663 -7.848 -8.454 1.00 75.31 73 VAL A O 1
ATOM 598 N N . GLU A 1 74 ? -8.081 -9.839 -9.399 1.00 79.12 74 GLU A N 1
ATOM 599 C CA . GLU A 1 74 ? -6.699 -10.094 -9.778 1.00 79.12 74 GLU A CA 1
ATOM 600 C C . GLU A 1 74 ? -6.370 -9.397 -11.100 1.00 79.12 74 GLU A C 1
ATOM 602 O O . GLU A 1 74 ? -6.751 -9.848 -12.181 1.00 79.12 74 GLU A O 1
ATOM 607 N N . ALA A 1 75 ? -5.613 -8.304 -11.027 1.00 87.75 75 ALA A N 1
ATOM 608 C CA . ALA A 1 75 ? -4.937 -7.793 -12.208 1.00 87.75 75 ALA A CA 1
ATOM 609 C C . ALA A 1 75 ? -3.915 -8.831 -12.704 1.00 87.75 75 ALA A C 1
ATOM 611 O O . ALA A 1 75 ? -3.243 -9.496 -11.908 1.00 87.75 75 ALA A O 1
ATOM 612 N N . LEU A 1 76 ? -3.777 -8.967 -14.022 1.00 92.56 76 LEU A N 1
ATOM 613 C CA . LEU A 1 76 ? -2.826 -9.889 -14.637 1.00 92.56 76 LEU A CA 1
ATOM 614 C C . LEU A 1 76 ? -1.621 -9.127 -15.180 1.00 92.56 76 LEU A C 1
ATOM 616 O O . LEU A 1 76 ? -1.749 -8.078 -15.805 1.00 92.56 76 LEU A O 1
ATOM 620 N N . CYS A 1 77 ? -0.438 -9.691 -14.964 1.00 94.75 77 CYS A N 1
ATOM 621 C CA . CYS A 1 77 ? 0.767 -9.288 -15.672 1.00 94.75 77 CYS A CA 1
ATOM 622 C C . CYS A 1 77 ? 0.648 -9.732 -17.135 1.00 94.75 77 CYS A C 1
ATOM 624 O O . CYS A 1 77 ? -0.026 -10.720 -17.430 1.00 94.75 77 CYS A O 1
ATOM 626 N N . TRP A 1 78 ? 1.386 -9.090 -18.042 1.00 93.69 78 TRP A N 1
ATOM 627 C CA . TRP A 1 78 ? 1.428 -9.457 -19.463 1.00 93.69 78 TRP A CA 1
ATOM 628 C C . TRP A 1 78 ? 1.775 -10.937 -19.728 1.00 93.69 78 TRP A C 1
ATOM 630 O O . TRP A 1 78 ? 1.485 -11.460 -20.798 1.00 93.69 78 TRP A O 1
ATOM 640 N N . CYS A 1 79 ? 2.365 -11.640 -18.755 1.00 94.12 79 CYS A N 1
ATOM 641 C CA . CYS A 1 79 ? 2.658 -13.073 -18.832 1.00 94.12 79 CYS A CA 1
ATOM 642 C C . CYS A 1 79 ? 1.534 -13.998 -18.341 1.00 94.12 79 CYS A C 1
ATOM 644 O O . CYS A 1 79 ? 1.756 -15.199 -18.197 1.00 94.12 79 CYS A O 1
ATOM 646 N N . GLY A 1 80 ? 0.363 -13.449 -18.012 1.00 92.81 80 GLY A N 1
ATOM 647 C CA . GLY A 1 80 ? -0.806 -14.183 -17.521 1.00 92.81 80 GLY A CA 1
ATOM 648 C C . GLY A 1 80 ? -0.760 -14.560 -16.037 1.00 92.81 80 GLY A C 1
ATOM 649 O O . GLY A 1 80 ? -1.744 -15.066 -15.509 1.00 92.81 80 GLY A O 1
ATOM 650 N N . LYS A 1 81 ? 0.351 -14.311 -15.331 1.00 93.69 81 LYS A N 1
ATOM 651 C CA . LYS A 1 81 ? 0.429 -14.489 -13.870 1.00 93.69 81 LYS A CA 1
ATOM 652 C C . LYS A 1 81 ? -0.208 -13.306 -13.150 1.00 93.69 81 LYS A C 1
ATOM 654 O O . LYS A 1 81 ? -0.142 -12.183 -13.648 1.00 93.69 81 LYS A O 1
ATOM 659 N N . ARG A 1 82 ? -0.710 -13.531 -11.932 1.00 92.31 82 ARG A N 1
ATOM 660 C CA . ARG A 1 82 ? -1.212 -12.459 -11.064 1.00 92.31 82 ARG A CA 1
ATOM 661 C C . ARG A 1 82 ? -0.184 -11.334 -10.910 1.00 92.31 82 ARG A C 1
ATOM 663 O O . ARG A 1 82 ? 0.975 -11.580 -10.554 1.00 92.31 82 ARG A O 1
ATOM 670 N N . ALA A 1 83 ? -0.619 -10.109 -11.176 1.00 92.12 83 ALA A N 1
ATOM 671 C CA . ALA A 1 83 ? 0.147 -8.907 -10.916 1.00 92.12 83 ALA A CA 1
ATOM 672 C C . ALA A 1 83 ? 0.004 -8.511 -9.447 1.00 92.12 83 ALA A C 1
ATOM 674 O O . ALA A 1 83 ? -1.083 -8.527 -8.875 1.00 92.12 83 ALA A O 1
ATOM 675 N N . THR A 1 84 ? 1.127 -8.191 -8.819 1.00 91.44 84 THR A N 1
ATOM 676 C CA . THR A 1 84 ? 1.178 -7.819 -7.398 1.00 91.44 84 THR A CA 1
ATOM 677 C C . THR A 1 84 ? 2.070 -6.615 -7.140 1.00 91.44 84 THR A C 1
ATOM 679 O O . THR A 1 84 ? 2.205 -6.211 -5.993 1.00 91.44 84 THR A O 1
ATOM 682 N N . HIS A 1 85 ? 2.740 -6.094 -8.168 1.00 92.38 85 HIS A N 1
ATOM 683 C CA . HIS A 1 85 ? 3.728 -5.032 -8.044 1.00 92.38 85 HIS A CA 1
ATOM 684 C C . HIS A 1 85 ? 3.388 -3.908 -9.013 1.00 92.38 85 HIS A C 1
ATOM 686 O O . HIS A 1 85 ? 3.124 -4.165 -10.188 1.00 92.38 85 HIS A O 1
ATOM 692 N N . ASN A 1 86 ? 3.443 -2.674 -8.526 1.00 91.69 86 ASN A N 1
ATOM 693 C CA . ASN A 1 86 ? 3.347 -1.489 -9.363 1.00 91.69 86 ASN A CA 1
ATOM 694 C C . ASN A 1 86 ? 4.720 -1.207 -9.983 1.00 91.69 86 ASN A C 1
ATOM 696 O O . ASN A 1 86 ? 5.743 -1.298 -9.308 1.00 91.69 86 ASN A O 1
ATOM 700 N N . ALA A 1 87 ? 4.752 -0.861 -11.261 1.00 91.69 87 ALA A N 1
ATOM 701 C CA . ALA A 1 87 ? 5.945 -0.425 -11.967 1.00 91.69 87 ALA A CA 1
ATOM 702 C C . ALA A 1 87 ? 5.694 0.966 -12.543 1.00 91.69 87 ALA A C 1
ATOM 704 O O . ALA A 1 87 ? 4.657 1.216 -13.158 1.00 91.69 87 ALA A O 1
ATOM 705 N N . ARG A 1 88 ? 6.657 1.867 -12.348 1.00 91.06 88 ARG A N 1
ATOM 706 C CA . ARG A 1 88 ? 6.671 3.183 -12.983 1.00 91.06 88 ARG A CA 1
ATOM 707 C C . ARG A 1 88 ? 7.564 3.106 -14.208 1.00 91.06 88 ARG A C 1
ATOM 709 O O . ARG A 1 88 ? 8.693 2.623 -14.120 1.00 91.06 88 ARG A O 1
ATOM 716 N N . LEU A 1 89 ? 7.058 3.570 -15.340 1.00 88.88 89 LEU A N 1
ATOM 717 C CA . LEU A 1 89 ? 7.787 3.626 -16.595 1.00 88.88 89 LEU A CA 1
ATOM 718 C C . LEU A 1 89 ? 7.986 5.088 -16.986 1.00 88.88 89 LEU A C 1
ATOM 720 O O . LEU A 1 89 ? 7.030 5.861 -17.006 1.00 88.88 89 LEU A O 1
ATOM 724 N N . VAL A 1 90 ? 9.215 5.444 -17.344 1.00 87.56 90 VAL A N 1
ATOM 725 C CA . VAL A 1 90 ? 9.574 6.735 -17.934 1.00 87.56 90 VAL A CA 1
ATOM 726 C C . VAL A 1 90 ? 10.070 6.460 -19.345 1.00 87.56 90 VAL A C 1
ATOM 728 O O . VAL A 1 90 ? 11.031 5.718 -19.535 1.00 87.56 90 VAL A O 1
ATOM 731 N N . ASN A 1 91 ? 9.378 6.996 -20.352 1.00 85.50 91 ASN A N 1
ATOM 732 C CA . ASN A 1 91 ? 9.662 6.732 -21.769 1.00 85.50 91 ASN A CA 1
ATOM 733 C C . ASN A 1 91 ? 9.720 5.226 -22.103 1.00 85.50 91 ASN A C 1
ATOM 735 O O . ASN A 1 91 ? 10.552 4.769 -22.885 1.00 85.50 91 ASN A O 1
ATOM 739 N N . GLY A 1 92 ? 8.836 4.441 -21.479 1.00 83.94 92 GLY A N 1
ATOM 740 C CA . GLY A 1 92 ? 8.756 2.993 -21.674 1.00 83.94 92 GLY A CA 1
ATOM 741 C C . GLY A 1 92 ? 9.835 2.180 -20.952 1.00 83.94 92 GLY A C 1
ATOM 742 O O . GLY A 1 92 ? 9.826 0.959 -21.073 1.00 83.94 92 GLY A O 1
ATOM 743 N N . GLN A 1 93 ? 10.735 2.809 -20.192 1.00 87.00 93 GLN A N 1
ATOM 744 C CA . GLN A 1 93 ? 11.722 2.120 -19.360 1.00 87.00 93 GLN A CA 1
ATOM 745 C C . GLN A 1 93 ? 11.301 2.145 -17.897 1.00 87.00 93 GLN A C 1
ATOM 747 O O . GLN A 1 93 ? 10.896 3.183 -17.378 1.00 87.00 93 GLN A O 1
ATOM 752 N N . MET A 1 94 ? 11.392 0.998 -17.230 1.00 89.69 94 MET A N 1
ATOM 753 C CA . MET A 1 94 ? 11.058 0.899 -15.816 1.00 89.69 94 MET A CA 1
ATOM 754 C C . MET A 1 94 ? 12.087 1.657 -14.972 1.00 89.69 94 MET A C 1
ATOM 756 O O . MET A 1 94 ? 13.290 1.453 -15.130 1.00 89.69 94 MET A O 1
ATOM 760 N N . VAL A 1 95 ? 11.607 2.505 -14.066 1.00 86.75 95 VAL A N 1
ATOM 761 C CA . VAL A 1 95 ? 12.440 3.228 -13.097 1.00 86.75 95 VAL A CA 1
ATOM 762 C C . VAL A 1 95 ? 12.236 2.647 -11.702 1.00 86.75 95 VAL A C 1
ATOM 764 O O . VAL A 1 95 ? 11.123 2.261 -11.349 1.00 86.75 95 VAL A O 1
ATOM 767 N N . ILE A 1 96 ? 13.311 2.581 -10.916 1.00 82.06 96 ILE A N 1
ATOM 768 C CA . ILE A 1 96 ? 13.319 2.075 -9.528 1.00 82.06 96 ILE A CA 1
ATOM 769 C C . ILE A 1 96 ? 13.861 3.103 -8.524 1.00 82.06 96 ILE A C 1
ATOM 771 O O . ILE A 1 96 ? 14.005 2.814 -7.343 1.00 82.06 96 ILE A O 1
ATOM 775 N N . GLU A 1 97 ? 14.133 4.317 -8.993 1.00 74.44 97 GLU A N 1
ATOM 776 C CA . GLU A 1 97 ? 14.606 5.444 -8.194 1.00 74.44 97 GLU A CA 1
ATOM 777 C C . GLU A 1 97 ? 13.704 6.663 -8.440 1.00 74.44 97 GLU A C 1
ATOM 779 O O . GLU A 1 97 ? 13.001 6.737 -9.454 1.00 74.44 97 GLU A O 1
ATOM 784 N N . GLY A 1 98 ? 13.710 7.612 -7.502 1.00 70.19 98 GLY A N 1
ATOM 785 C CA . GLY A 1 98 ? 12.920 8.846 -7.553 1.00 70.19 98 GLY A CA 1
ATOM 786 C C . GLY A 1 98 ? 11.870 8.958 -6.447 1.00 70.19 98 GLY A C 1
ATOM 787 O O . GLY A 1 98 ? 11.693 8.049 -5.637 1.00 70.19 98 GLY A O 1
ATOM 788 N N . GLU A 1 99 ? 11.171 10.094 -6.424 1.00 66.38 99 GLU A N 1
ATOM 789 C CA . GLU A 1 99 ? 10.168 10.407 -5.401 1.00 66.38 99 GLU A CA 1
ATOM 790 C C . GLU A 1 99 ? 9.008 9.397 -5.400 1.00 66.38 99 GLU A C 1
ATOM 792 O O . GLU A 1 99 ? 8.430 9.045 -6.441 1.00 66.38 99 GLU A O 1
ATOM 797 N N . GLN A 1 100 ? 8.668 8.927 -4.199 1.00 56.56 100 GLN A N 1
ATOM 798 C CA . GLN A 1 100 ? 7.642 7.912 -3.948 1.00 56.56 100 GLN A CA 1
ATOM 799 C C . GLN A 1 100 ? 6.246 8.403 -4.349 1.00 56.56 100 GLN A C 1
ATOM 801 O O . GLN A 1 100 ? 5.447 7.646 -4.905 1.00 56.56 100 GLN A O 1
ATOM 806 N N . VAL A 1 101 ? 5.978 9.693 -4.138 1.00 57.59 101 VAL A N 1
ATOM 807 C CA . VAL A 1 101 ? 4.683 10.328 -4.384 1.00 57.59 101 VAL A CA 1
ATOM 808 C C . VAL A 1 101 ? 4.769 11.172 -5.652 1.00 57.59 101 VAL A C 1
ATOM 810 O O . VAL A 1 101 ? 5.246 12.299 -5.635 1.00 57.59 101 VAL A O 1
ATOM 813 N N . ALA A 1 102 ? 4.281 10.626 -6.762 1.00 54.91 102 ALA A N 1
ATOM 814 C CA . ALA A 1 102 ? 4.040 11.383 -7.986 1.00 54.91 102 ALA A CA 1
ATOM 815 C C . ALA A 1 102 ? 2.527 11.513 -8.180 1.00 54.91 102 ALA A C 1
ATOM 817 O O . ALA A 1 102 ? 1.938 10.893 -9.066 1.00 54.91 102 ALA A O 1
ATOM 818 N N . VAL A 1 103 ? 1.879 12.266 -7.288 1.00 54.03 103 VAL A N 1
ATOM 819 C CA . VAL A 1 103 ? 0.472 12.637 -7.458 1.00 54.03 103 VAL A CA 1
ATOM 820 C C . VAL A 1 103 ? 0.416 13.641 -8.606 1.00 54.03 103 VAL A C 1
ATOM 822 O O . VAL A 1 103 ? 0.779 14.800 -8.449 1.00 54.03 103 VAL A O 1
ATOM 825 N N . GLY A 1 104 ? -0.009 13.177 -9.780 1.00 51.66 104 GLY A N 1
ATOM 826 C CA . GLY A 1 104 ? -0.551 14.048 -10.822 1.00 51.66 104 GLY A CA 1
ATOM 827 C C . GLY A 1 104 ? 0.428 14.813 -11.714 1.00 51.66 104 GLY A C 1
ATOM 828 O O . GLY A 1 104 ? -0.049 15.589 -12.534 1.00 51.66 104 GLY A O 1
ATOM 829 N N . ASP A 1 105 ? 1.745 14.588 -11.661 1.00 47.53 105 ASP A N 1
ATOM 830 C CA . ASP A 1 105 ? 2.670 15.242 -12.607 1.00 47.53 105 ASP A CA 1
ATOM 831 C C . ASP A 1 105 ? 2.766 14.472 -13.942 1.00 47.53 105 ASP A C 1
ATOM 833 O O . ASP A 1 105 ? 3.815 14.028 -14.399 1.00 47.53 105 ASP A O 1
ATOM 837 N N . THR A 1 106 ? 1.604 14.278 -14.568 1.00 51.06 106 THR A N 1
ATOM 838 C CA . THR A 1 106 ? 1.474 14.074 -16.022 1.00 51.06 106 THR A CA 1
ATOM 839 C C . THR A 1 106 ? 1.155 15.424 -16.656 1.00 51.06 106 THR A C 1
ATOM 841 O O . THR A 1 106 ? 0.227 15.567 -17.450 1.00 51.06 106 THR A O 1
ATOM 844 N N . SER A 1 107 ? 1.898 16.460 -16.261 1.00 52.53 107 SER A N 1
ATOM 845 C CA . SER A 1 107 ? 1.793 17.761 -16.901 1.00 52.53 107 SER A CA 1
ATOM 846 C C . SER A 1 107 ? 2.089 17.575 -18.402 1.00 52.53 107 SER A C 1
ATOM 848 O O . SER A 1 107 ? 3.135 17.028 -18.759 1.00 52.53 107 SER A O 1
ATOM 850 N N . PRO A 1 108 ? 1.190 17.997 -19.315 1.00 56.41 108 PRO A N 1
ATOM 851 C CA . PRO A 1 108 ? 1.313 17.730 -20.756 1.00 56.41 108 PRO A CA 1
ATOM 852 C C . PRO A 1 108 ? 2.556 18.363 -21.410 1.00 56.41 108 PRO A C 1
ATOM 854 O O . PRO A 1 108 ? 2.821 18.121 -22.583 1.00 56.41 108 PRO A O 1
ATOM 857 N N . ASN A 1 109 ? 3.322 19.150 -20.649 1.00 57.41 109 ASN A N 1
ATOM 858 C CA . ASN A 1 109 ? 4.547 19.824 -21.067 1.00 57.41 109 ASN A CA 1
ATOM 859 C C . ASN A 1 109 ? 5.829 19.139 -20.558 1.00 57.41 109 ASN A C 1
ATOM 861 O O . ASN A 1 109 ? 6.921 19.658 -20.793 1.00 57.41 109 ASN A O 1
ATOM 865 N N . SER A 1 110 ? 5.731 18.008 -19.851 1.00 61.56 110 SER A N 1
ATOM 866 C CA . SER A 1 110 ? 6.915 17.225 -19.499 1.00 61.56 110 SER A CA 1
ATOM 867 C C . SER A 1 110 ? 7.457 16.522 -20.753 1.00 61.56 110 SER A C 1
ATOM 869 O O . SER A 1 110 ? 6.695 15.840 -21.441 1.00 61.56 110 SER A O 1
ATOM 871 N N . PRO A 1 111 ? 8.764 16.625 -21.065 1.00 68.00 111 PRO A N 1
ATOM 872 C 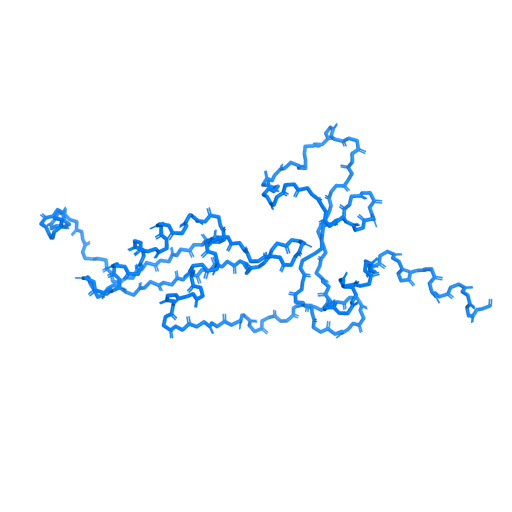CA . PRO A 1 111 ? 9.368 15.895 -22.182 1.00 68.00 111 PRO A CA 1
ATOM 873 C C . PRO A 1 111 ? 9.415 14.374 -21.942 1.00 68.00 111 PRO A C 1
ATOM 875 O O . PRO A 1 111 ? 9.830 13.622 -22.824 1.00 68.00 111 PRO A O 1
ATOM 878 N N . PHE A 1 112 ? 9.010 13.914 -20.754 1.00 70.06 112 PHE A N 1
ATOM 879 C CA . PHE A 1 112 ? 9.015 12.517 -20.352 1.00 70.06 112 PHE A CA 1
ATOM 880 C C . PHE A 1 112 ? 7.587 11.976 -20.238 1.00 70.06 112 PHE A C 1
ATOM 882 O O . PHE A 1 112 ? 6.754 12.525 -19.519 1.00 70.06 112 PHE A O 1
ATOM 889 N N . SER A 1 113 ? 7.316 10.848 -20.896 1.00 79.69 113 SER A N 1
ATOM 890 C CA . SER A 1 113 ? 6.062 10.112 -20.729 1.00 79.69 113 SER A CA 1
ATOM 891 C C . SER A 1 113 ? 6.164 9.203 -19.505 1.00 79.69 113 SER A C 1
ATOM 893 O O . SER A 1 113 ? 6.879 8.196 -19.536 1.00 79.69 113 SER A O 1
ATOM 895 N N . VAL A 1 114 ? 5.470 9.571 -18.425 1.00 83.25 114 VAL A N 1
ATOM 896 C CA . VAL A 1 114 ? 5.352 8.752 -17.211 1.00 83.25 114 VAL A CA 1
ATOM 897 C C . VAL A 1 114 ? 4.087 7.905 -17.302 1.00 83.25 114 VAL A C 1
ATOM 899 O O . VAL A 1 114 ? 2.986 8.429 -17.456 1.00 83.25 114 VAL A O 1
ATOM 902 N N . THR A 1 115 ? 4.238 6.589 -17.198 1.00 85.81 115 THR A N 1
ATOM 903 C CA . THR A 1 115 ? 3.128 5.626 -17.196 1.00 85.81 115 THR A CA 1
ATOM 904 C C . THR A 1 115 ? 3.300 4.625 -16.061 1.00 85.81 115 THR A C 1
ATOM 906 O O . THR A 1 115 ? 4.395 4.465 -15.518 1.00 85.81 115 THR A O 1
ATOM 909 N N . TYR A 1 116 ? 2.212 3.960 -15.684 1.00 87.50 116 TYR A N 1
ATOM 910 C CA . TYR A 1 116 ? 2.217 2.927 -14.655 1.00 87.50 116 TYR A CA 1
ATOM 911 C C . TYR A 1 116 ? 1.690 1.614 -15.227 1.00 87.50 116 TYR A C 1
ATOM 913 O O . TYR A 1 116 ? 0.709 1.600 -15.969 1.00 87.50 116 TYR A O 1
ATOM 921 N N . GLU A 1 117 ? 2.346 0.515 -14.872 1.00 91.56 117 GLU A N 1
ATOM 922 C CA . GLU A 1 117 ? 1.957 -0.849 -15.233 1.00 91.56 117 GLU A CA 1
ATOM 923 C C . GLU A 1 117 ? 1.951 -1.728 -13.975 1.00 91.56 117 GLU A C 1
ATOM 925 O O . GLU A 1 117 ? 2.721 -1.502 -13.042 1.00 91.56 117 GLU A O 1
ATOM 930 N N . VAL A 1 118 ? 1.106 -2.759 -13.953 1.00 92.12 118 VAL A N 1
ATOM 931 C CA . VAL A 1 118 ? 1.103 -3.784 -12.904 1.00 92.12 118 VAL A CA 1
ATOM 932 C C . VAL A 1 118 ? 1.787 -5.063 -13.393 1.00 92.12 118 VAL A C 1
ATOM 934 O O . VAL A 1 118 ? 1.458 -5.620 -14.439 1.00 92.12 118 VAL A O 1
ATOM 937 N N . LEU A 1 119 ? 2.755 -5.554 -12.620 1.00 94.06 119 LEU A N 1
ATOM 938 C CA . LEU A 1 119 ? 3.599 -6.695 -12.969 1.00 94.06 119 LEU A CA 1
ATOM 939 C C . LEU A 1 119 ? 3.523 -7.807 -11.919 1.00 94.06 119 LEU A C 1
ATOM 941 O O . LEU A 1 119 ? 3.233 -7.590 -10.740 1.00 94.06 119 LEU A O 1
ATOM 945 N N . CYS A 1 120 ? 3.835 -9.033 -12.343 1.00 94.62 120 CYS A N 1
ATOM 946 C CA . CYS A 1 120 ? 4.153 -10.105 -11.407 1.00 94.62 120 CYS A CA 1
ATOM 947 C C . CYS A 1 120 ? 5.534 -9.841 -10.789 1.00 94.62 120 CYS A C 1
ATOM 949 O O . CYS A 1 120 ? 6.410 -9.264 -11.440 1.00 94.62 120 CYS A O 1
ATOM 951 N N . ARG A 1 121 ? 5.766 -10.336 -9.567 1.00 94.38 121 ARG A N 1
ATOM 952 C CA . ARG A 1 121 ? 7.042 -10.149 -8.851 1.00 94.38 121 ARG A CA 1
ATOM 953 C C . ARG A 1 121 ? 8.267 -10.494 -9.703 1.00 94.38 121 ARG A C 1
ATOM 955 O O . ARG A 1 121 ? 9.244 -9.766 -9.693 1.00 94.38 121 ARG A O 1
ATOM 962 N N . ASN A 1 122 ? 8.220 -11.587 -10.468 1.00 94.94 122 ASN A N 1
ATOM 963 C CA . ASN A 1 122 ? 9.355 -12.006 -11.295 1.00 94.94 122 ASN A CA 1
ATOM 964 C C . ASN A 1 122 ? 9.709 -10.989 -12.395 1.00 94.94 122 ASN A C 1
ATOM 966 O O . ASN A 1 122 ? 10.886 -10.778 -12.652 1.00 94.94 122 ASN A O 1
ATOM 970 N N . HIS A 1 123 ? 8.719 -10.376 -13.050 1.00 95.12 123 HIS A N 1
ATOM 971 C CA . HIS A 1 123 ? 8.977 -9.389 -14.106 1.00 95.12 123 HIS A CA 1
ATOM 972 C C . HIS A 1 123 ? 9.316 -8.012 -13.556 1.00 95.12 123 HIS A C 1
ATOM 974 O O . HIS A 1 123 ? 10.159 -7.339 -14.139 1.00 95.12 123 HIS A O 1
ATOM 980 N N . HIS A 1 124 ? 8.750 -7.641 -12.407 1.00 94.38 124 HIS A N 1
ATOM 981 C CA . HIS A 1 124 ? 9.166 -6.437 -11.692 1.00 94.38 124 HIS A CA 1
ATOM 982 C C . HIS A 1 124 ? 10.647 -6.525 -11.282 1.00 94.38 124 HIS A C 1
ATOM 984 O O . HIS A 1 124 ? 11.447 -5.696 -11.696 1.00 94.38 124 HIS A O 1
ATOM 990 N N . MET A 1 125 ? 11.050 -7.612 -10.614 1.00 92.31 125 MET A N 1
ATOM 991 C CA . MET A 1 125 ? 12.433 -7.805 -10.139 1.00 92.31 125 MET A CA 1
ATOM 992 C C . MET A 1 125 ? 13.467 -7.941 -11.266 1.00 92.31 125 MET A C 1
ATOM 994 O O . MET A 1 125 ? 14.651 -7.706 -11.049 1.00 92.31 125 MET A O 1
ATOM 998 N N . LYS A 1 126 ? 13.040 -8.342 -12.469 1.00 93.38 126 LYS A N 1
ATOM 999 C CA . LYS A 1 126 ? 13.897 -8.418 -13.663 1.00 93.38 126 LYS A CA 1
ATOM 1000 C C . LYS A 1 126 ? 13.873 -7.144 -14.510 1.00 93.38 126 LYS A C 1
ATOM 1002 O O . LYS A 1 126 ? 14.520 -7.130 -15.552 1.00 93.38 126 LYS A O 1
ATOM 1007 N N . LEU A 1 127 ? 13.123 -6.119 -14.098 1.00 91.62 127 LEU A N 1
ATOM 1008 C CA . LEU A 1 127 ? 12.923 -4.878 -14.850 1.00 91.62 127 LEU A CA 1
ATOM 1009 C C . LEU A 1 127 ? 12.401 -5.138 -16.276 1.00 91.62 127 LEU A C 1
ATOM 1011 O O . LEU A 1 127 ? 12.904 -4.589 -17.252 1.00 91.62 127 LEU A O 1
ATOM 1015 N N . MET A 1 128 ? 11.398 -6.018 -16.391 1.00 93.12 128 MET A N 1
ATOM 1016 C CA . MET A 1 128 ? 10.797 -6.465 -17.656 1.00 93.12 128 MET A CA 1
ATOM 1017 C C . MET A 1 128 ? 9.349 -5.956 -17.809 1.00 93.12 128 MET A C 1
ATOM 1019 O O . MET A 1 128 ? 8.400 -6.723 -17.588 1.00 93.12 128 MET A O 1
ATOM 1023 N N . PRO A 1 129 ? 9.150 -4.678 -18.184 1.00 91.50 129 PRO A N 1
ATOM 1024 C CA . PRO A 1 129 ? 7.829 -4.150 -18.528 1.00 91.50 129 PRO A CA 1
ATOM 1025 C C . PRO A 1 129 ? 7.241 -4.829 -19.775 1.00 91.50 129 PRO A C 1
ATOM 1027 O O . PRO A 1 129 ? 7.946 -5.495 -20.540 1.00 91.50 129 PRO A O 1
ATOM 1030 N N . SER A 1 130 ? 5.943 -4.634 -20.020 1.00 89.06 130 SER A N 1
ATOM 1031 C CA . SER A 1 130 ? 5.249 -5.202 -21.188 1.00 89.06 130 SER A CA 1
ATOM 1032 C C . SER A 1 130 ? 5.912 -4.859 -22.525 1.00 89.06 130 SER A C 1
ATOM 1034 O O . SER A 1 130 ? 5.947 -5.698 -23.426 1.00 89.06 130 SER A O 1
ATOM 1036 N N . CYS A 1 131 ? 6.498 -3.667 -22.672 1.00 85.56 131 CYS A N 1
ATOM 1037 C CA . CYS A 1 131 ? 7.190 -3.262 -23.897 1.00 85.56 131 CYS A CA 1
ATOM 1038 C C . CYS A 1 131 ? 8.436 -4.122 -24.202 1.00 85.56 131 CYS A C 1
ATOM 1040 O O . CYS A 1 131 ? 8.742 -4.343 -25.376 1.00 85.56 131 CYS A O 1
ATOM 1042 N N . SER A 1 132 ? 9.099 -4.681 -23.182 1.00 76.12 132 SER A N 1
ATOM 1043 C CA . SER A 1 132 ? 10.267 -5.560 -23.336 1.00 76.12 132 SER A CA 1
ATOM 1044 C C . SER A 1 132 ? 9.910 -6.944 -23.886 1.00 76.12 132 SER A C 1
ATOM 1046 O O . SER A 1 132 ? 10.771 -7.611 -24.460 1.00 76.12 132 SER A O 1
ATOM 1048 N N . SER A 1 133 ? 8.644 -7.370 -23.786 1.00 64.31 133 SER A N 1
ATOM 1049 C CA . SER A 1 133 ? 8.178 -8.660 -24.328 1.00 64.31 133 SER A CA 1
ATOM 1050 C C . SER A 1 133 ? 8.317 -8.765 -25.856 1.00 64.31 133 SER A C 1
ATOM 1052 O O . SER A 1 133 ? 8.473 -9.860 -26.395 1.00 64.31 133 SER A O 1
ATOM 1054 N N . LYS A 1 134 ? 8.330 -7.627 -26.567 1.00 54.69 134 LYS A N 1
ATOM 1055 C CA . LYS A 1 134 ? 8.487 -7.581 -28.031 1.00 54.69 134 LYS A CA 1
ATOM 1056 C C . LYS A 1 134 ? 9.903 -7.919 -28.500 1.00 54.69 134 LYS A C 1
ATOM 1058 O O . LYS A 1 134 ? 10.082 -8.266 -29.663 1.00 54.69 134 LYS A O 1
ATOM 1063 N N . ILE A 1 135 ? 10.899 -7.822 -27.620 1.00 50.84 135 ILE A N 1
ATOM 1064 C CA . ILE A 1 135 ? 12.302 -8.105 -27.954 1.00 50.84 135 ILE A CA 1
ATOM 1065 C C . ILE A 1 135 ? 12.537 -9.622 -27.967 1.00 50.84 135 ILE A C 1
ATOM 1067 O O . ILE A 1 135 ? 13.161 -10.143 -28.882 1.00 50.84 135 ILE A O 1
ATOM 1071 N N . THR A 1 136 ? 11.930 -10.361 -27.037 1.00 45.62 136 THR A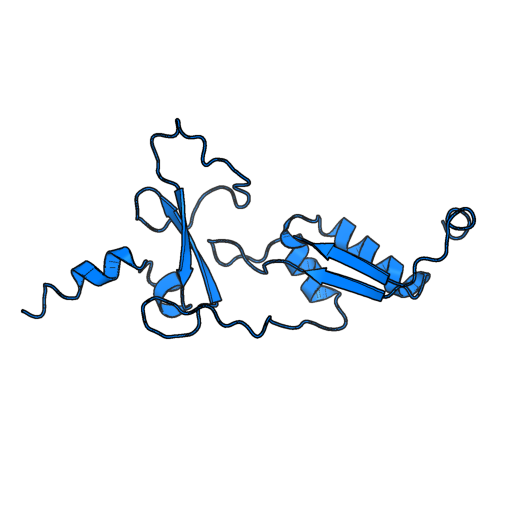 N 1
ATOM 1072 C CA . THR A 1 136 ? 12.134 -11.814 -26.886 1.00 45.62 136 THR A CA 1
ATOM 1073 C C . THR A 1 136 ? 11.450 -12.670 -27.958 1.00 45.62 136 THR A C 1
ATOM 1075 O O . THR A 1 136 ? 11.755 -13.854 -28.070 1.00 45.62 136 THR A O 1
ATOM 1078 N N . GLN A 1 137 ? 10.542 -12.104 -28.762 1.00 45.22 137 GLN A N 1
ATOM 1079 C CA . GLN A 1 137 ? 9.924 -12.816 -29.890 1.00 45.22 137 GLN A CA 1
ATOM 1080 C C . GLN A 1 137 ? 10.737 -12.737 -31.192 1.00 45.22 137 GLN A C 1
ATOM 1082 O O . GLN A 1 137 ? 10.482 -13.534 -32.087 1.00 45.22 137 GLN A O 1
ATOM 1087 N N . LYS A 1 138 ? 11.706 -11.817 -31.311 1.00 39.16 138 LYS A N 1
ATOM 1088 C CA . LYS A 1 138 ? 12.520 -11.652 -32.532 1.00 39.16 138 LYS A CA 1
ATOM 1089 C C . LYS A 1 138 ? 13.772 -12.530 -32.587 1.00 39.16 138 LYS A C 1
ATOM 1091 O O . LYS A 1 138 ? 14.297 -12.731 -33.672 1.00 3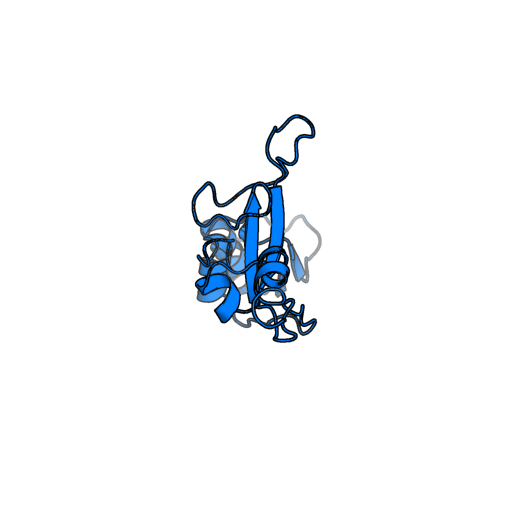9.16 138 LYS A O 1
ATOM 1096 N N . ASP A 1 139 ? 14.211 -13.074 -31.455 1.00 38.44 139 ASP A N 1
ATOM 1097 C CA . ASP A 1 139 ? 15.427 -13.899 -31.381 1.00 38.44 139 ASP A CA 1
ATOM 1098 C C . ASP A 1 139 ? 15.153 -15.408 -31.559 1.00 38.44 139 ASP A C 1
ATOM 1100 O O . ASP A 1 139 ? 16.074 -16.216 -31.506 1.00 38.44 139 ASP A O 1
ATOM 1104 N N . ASN A 1 140 ? 13.891 -15.796 -31.786 1.00 40.75 140 ASN A N 1
ATOM 1105 C CA . ASN A 1 140 ? 13.460 -17.184 -32.019 1.00 40.75 140 ASN A CA 1
ATOM 1106 C C . ASN A 1 140 ? 12.818 -17.390 -33.409 1.00 40.75 140 ASN A C 1
ATOM 1108 O O . ASN A 1 140 ? 12.027 -18.318 -33.589 1.00 40.75 140 ASN A O 1
ATOM 1112 N N . SER A 1 141 ? 13.131 -16.523 -34.377 1.00 36.66 141 SER A N 1
ATOM 1113 C CA . SER A 1 141 ? 12.676 -16.613 -35.774 1.00 36.66 141 SER A CA 1
ATOM 1114 C C . SER A 1 141 ? 13.829 -16.456 -36.748 1.00 36.66 141 SER A C 1
ATOM 1116 O O . SER A 1 141 ? 14.562 -15.457 -36.577 1.00 36.66 141 SER A O 1
#

pLDDT: mean 82.7, std 17.38, range [36.66, 98.0]

Secondary structure (DSSP, 8-state):
--SSSTTSPPP-EEEE--GGGS-HHHHHHHHHHHHHH--EEEE---SB-TTSPBPHHHHHHHHH-S-----S---B-TTSSBP-EEEEEETTEEE--S-S---S---TT-SS-EEEEEE-HHHHHTT--GGGGGTTTTTT-

Sequence (141 aa):
MKNEIESGNKIDYLICDEVQFYQPKQIEQLASLVDDFSLDVFTFGITADFRTELFPGSKRLYELADRINVLQVEALCWCGKRATHNARLVNGQMVIEGEQVAVGDTSPNSPFSVTYEVLCRNHHMKLMPSCSSKITQKDNS